Protein AF-A0A930DEY9-F1 (afdb_monomer_lite)

Foldseek 3Di:
DDDDDDPCVVLVPVVDPVVVVVVVVVVVVVCVVPVPDPVNVVVVVVVLQVQQDPPDLFDFDDDPQKTWGWHDHPVQPLTFIWIFGNVCSVVVRTPIDTPDRQVVVCVVVVHDGHDPDPPD

pLDDT: mean 92.27, std 8.07, range [54.53, 98.06]

Radius of gyration: 21.52 Å; chains: 1; bounding box: 42×35×67 Å

Sequence (120 aa):
MKSYPDSYLHFENLDSPETQNFAAEAHAETRARFLDNDKARALSDGILAQMQDTRQIPFCQEHRARMYHFHQDAEYPKGVYRVCTAATYRSGYPEWKLLFSVADFDELLGDDVYLGGVAH

InterPro domains:
  IPR004106 Peptidase S9, N-terminal domain superfamily [SSF50993] (4-101)

Organism: Neisseria sicca (NCBI:txid490)

Secondary structure (DSSP, 8-state):
-PPPP-TTGGGG-TTSHHHHHHHHHHHHHHHHHHTSSHHHHHHHHHHHHHHT-TTS----EEETTEEEEEE--SS-TT-EEEEEEHHHHHTT----EEEEESTHHHHHHTS----TT---

Structure (mmCIF, N/CA/C/O backbone):
data_AF-A0A930DEY9-F1
#
_entry.id   AF-A0A930DEY9-F1
#
loop_
_atom_site.group_PDB
_atom_site.id
_atom_site.type_symbol
_atom_site.label_atom_id
_atom_site.label_alt_id
_atom_site.label_comp_id
_atom_site.label_asym_id
_atom_site.label_entity_id
_atom_site.label_seq_id
_atom_site.pdbx_PDB_ins_code
_atom_site.Cartn_x
_atom_site.Cartn_y
_atom_site.Cartn_z
_atom_site.occupancy
_atom_site.B_iso_or_equiv
_atom_site.auth_seq_id
_atom_site.auth_comp_id
_atom_site.auth_asym_id
_atom_site.auth_atom_id
_atom_site.pdbx_PDB_model_num
ATOM 1 N N . MET A 1 1 ? 2.397 -1.733 45.404 1.00 56.06 1 MET A N 1
ATOM 2 C CA . MET A 1 1 ? 2.060 -1.058 44.133 1.00 56.06 1 MET A CA 1
ATOM 3 C C . MET A 1 1 ? 0.551 -0.846 44.136 1.00 56.06 1 MET A C 1
ATOM 5 O O . MET A 1 1 ? -0.155 -1.819 44.358 1.00 56.06 1 MET A O 1
ATOM 9 N N . LYS A 1 2 ? 0.050 0.396 44.061 1.00 66.56 2 LYS A N 1
ATOM 10 C CA . LYS A 1 2 ? -1.403 0.647 44.006 1.00 66.56 2 LYS A CA 1
ATOM 11 C C . LYS A 1 2 ? -1.893 0.260 42.610 1.00 66.56 2 LYS A C 1
ATOM 13 O O . LYS A 1 2 ? -1.386 0.812 41.641 1.00 66.56 2 LYS A O 1
ATOM 18 N N . SER A 1 3 ? -2.823 -0.686 42.532 1.00 76.31 3 SER A N 1
ATOM 19 C CA . SER A 1 3 ? -3.567 -0.984 41.307 1.00 76.31 3 SER A CA 1
ATOM 20 C C . SER A 1 3 ? -4.819 -0.110 41.288 1.00 76.31 3 SER A C 1
ATOM 22 O O . SER A 1 3 ? -5.513 -0.029 42.305 1.00 76.31 3 SER A O 1
ATOM 24 N N . TYR A 1 4 ? -5.068 0.579 40.178 1.00 84.06 4 TYR A N 1
ATOM 25 C CA . TYR A 1 4 ? -6.308 1.318 39.949 1.00 84.06 4 TYR A CA 1
ATOM 26 C C . TYR A 1 4 ? -7.239 0.447 39.100 1.00 84.06 4 TYR A C 1
ATOM 28 O O . TYR A 1 4 ? -6.748 -0.222 38.192 1.00 84.06 4 TYR A O 1
ATOM 36 N N . PRO A 1 5 ? -8.553 0.423 39.383 1.00 89.69 5 PRO A N 1
ATOM 37 C CA . PRO A 1 5 ? -9.488 -0.327 38.558 1.00 89.69 5 PRO A CA 1
ATOM 38 C C . PRO A 1 5 ? -9.559 0.296 37.160 1.00 89.69 5 PRO A C 1
ATOM 40 O O . PRO A 1 5 ? -9.835 1.489 37.030 1.00 89.69 5 PRO A O 1
ATOM 43 N N . ASP A 1 6 ? -9.325 -0.517 36.132 1.00 93.62 6 ASP A N 1
ATOM 44 C CA . ASP A 1 6 ? -9.523 -0.137 34.737 1.00 93.62 6 ASP A CA 1
ATOM 45 C C . ASP A 1 6 ? -10.914 -0.590 34.284 1.00 93.62 6 ASP A C 1
ATOM 47 O O . ASP A 1 6 ? -11.205 -1.783 34.195 1.00 93.62 6 ASP A O 1
ATOM 51 N N . SER A 1 7 ? -11.790 0.382 34.031 1.00 94.38 7 SER A N 1
ATOM 52 C CA . SER A 1 7 ? -13.161 0.112 33.584 1.00 94.38 7 SER A CA 1
ATOM 53 C C . SER A 1 7 ? -13.224 -0.387 32.138 1.00 94.38 7 SER A C 1
ATOM 55 O O . SER A 1 7 ? -14.254 -0.920 31.743 1.00 94.38 7 SER A O 1
ATOM 57 N N . TYR A 1 8 ? -12.142 -0.252 31.369 1.00 94.44 8 TYR A N 1
ATOM 58 C CA . TYR A 1 8 ? -12.067 -0.591 29.949 1.00 94.44 8 TYR A CA 1
ATOM 59 C C . TYR A 1 8 ? -11.251 -1.855 29.665 1.00 94.44 8 TYR A C 1
ATOM 61 O O . TYR A 1 8 ? -11.110 -2.231 28.507 1.00 94.44 8 TYR A O 1
ATOM 69 N N . LEU A 1 9 ? -10.782 -2.556 30.704 1.00 95.06 9 LEU A N 1
ATOM 70 C CA . LEU A 1 9 ? -9.967 -3.771 30.576 1.00 95.06 9 LEU A CA 1
ATOM 71 C C . LEU A 1 9 ? -10.613 -4.847 29.680 1.00 95.06 9 LEU A C 1
ATOM 73 O O . LEU A 1 9 ? -9.923 -5.607 29.009 1.00 95.06 9 LEU A O 1
ATOM 77 N N . HIS A 1 10 ? -11.947 -4.915 29.646 1.00 93.44 10 HIS A N 1
ATOM 78 C CA . HIS A 1 10 ? -12.690 -5.870 28.819 1.00 93.44 10 HIS A CA 1
ATOM 79 C C . HIS A 1 10 ? -12.469 -5.665 27.310 1.00 93.44 10 HIS A C 1
ATOM 81 O O . HIS A 1 10 ? -12.524 -6.641 26.562 1.00 93.44 10 HIS A O 1
ATOM 87 N N . PHE A 1 11 ? -12.130 -4.443 26.878 1.00 97.00 11 PHE A N 1
ATOM 88 C CA . PHE A 1 11 ? -11.815 -4.132 25.483 1.00 97.00 11 PHE A CA 1
ATOM 89 C C . PHE A 1 11 ? -10.445 -4.639 25.014 1.00 97.00 11 PHE A C 1
ATOM 91 O O . PHE A 1 11 ? -10.155 -4.594 23.821 1.00 97.00 11 PHE A O 1
ATOM 98 N N . GLU A 1 12 ? -9.598 -5.162 25.907 1.00 96.00 12 GLU A N 1
ATOM 99 C CA . GLU A 1 12 ? -8.338 -5.798 25.498 1.00 96.00 12 GLU A CA 1
ATOM 100 C C . GLU A 1 12 ? -8.565 -7.139 24.779 1.00 96.00 12 GLU A C 1
ATOM 102 O O . GLU A 1 12 ? -7.713 -7.586 24.009 1.00 96.00 12 GLU A O 1
ATOM 107 N N . ASN A 1 13 ? -9.720 -7.783 24.989 1.00 97.12 13 ASN A N 1
ATOM 108 C CA . ASN A 1 13 ? -10.083 -9.000 24.272 1.00 97.12 13 ASN A CA 1
ATOM 109 C C . ASN A 1 13 ? -10.719 -8.671 22.912 1.00 97.12 13 ASN A C 1
ATOM 111 O O . ASN A 1 13 ? -11.945 -8.601 22.784 1.00 97.12 13 ASN A O 1
ATOM 115 N N . LEU A 1 14 ? -9.876 -8.529 21.888 1.00 96.62 14 LEU A N 1
ATOM 116 C CA . LEU A 1 14 ? -10.280 -8.180 20.518 1.00 96.62 14 LEU A CA 1
ATOM 117 C C . LEU A 1 14 ? -11.197 -9.220 19.847 1.00 96.62 14 LEU A C 1
ATOM 119 O O . LEU A 1 14 ? -11.936 -8.883 18.921 1.00 96.62 14 LEU A O 1
ATOM 123 N N . ASP A 1 15 ? -11.193 -10.463 20.328 1.00 96.56 15 ASP A N 1
ATOM 124 C CA . ASP A 1 15 ? -12.047 -11.536 19.807 1.00 96.56 15 ASP A CA 1
ATOM 125 C C . ASP A 1 15 ? -13.449 -11.534 20.439 1.00 96.56 15 ASP A C 1
ATOM 127 O O . ASP A 1 15 ? -14.335 -12.280 20.019 1.00 96.56 15 ASP A O 1
ATOM 131 N N . SER A 1 16 ? -13.675 -10.716 21.474 1.00 97.81 16 SER A N 1
ATOM 132 C CA . SER A 1 16 ? -14.982 -10.645 22.125 1.00 97.81 16 SER A CA 1
ATOM 133 C C . SER A 1 16 ? -16.009 -9.903 21.253 1.00 97.81 16 SER A C 1
ATOM 135 O O . SER A 1 16 ? -15.710 -8.824 20.732 1.00 97.81 16 SER A O 1
ATOM 137 N N . PRO A 1 17 ? -17.257 -10.407 21.154 1.00 97.81 17 PRO A N 1
ATOM 138 C CA . PRO A 1 17 ? -18.320 -9.711 20.429 1.00 97.81 17 PRO A CA 1
ATOM 139 C C . PRO A 1 17 ? -18.582 -8.293 20.948 1.00 97.81 17 PRO A C 1
ATOM 141 O O . PRO A 1 17 ? -18.891 -7.402 20.169 1.00 97.81 17 PRO A O 1
ATOM 144 N N . GLU A 1 18 ? -18.436 -8.064 22.256 1.00 96.81 18 GLU A N 1
ATOM 145 C CA . GLU A 1 18 ? -18.588 -6.740 22.871 1.00 96.81 18 GLU A CA 1
ATOM 146 C C . GLU A 1 18 ? -17.565 -5.737 22.324 1.00 96.81 18 GLU A C 1
ATOM 148 O O . GLU A 1 18 ? -17.943 -4.654 21.876 1.00 96.81 18 GLU A O 1
ATOM 153 N N . THR A 1 19 ? -16.286 -6.120 22.284 1.00 98.06 19 THR A N 1
ATOM 154 C CA . THR A 1 19 ? -15.214 -5.264 21.758 1.00 98.06 19 THR A CA 1
ATOM 155 C C . THR A 1 19 ? -15.387 -4.992 20.270 1.00 98.06 19 THR A C 1
ATOM 157 O O . THR A 1 19 ? -15.257 -3.849 19.830 1.00 98.06 19 THR A O 1
ATOM 160 N N . GLN A 1 20 ? -15.734 -6.020 19.491 1.00 97.88 20 GLN A N 1
ATOM 161 C CA . GLN A 1 20 ? -15.961 -5.879 18.051 1.00 97.88 20 GLN A CA 1
ATOM 162 C C . GLN A 1 20 ? -17.159 -4.973 17.745 1.00 97.88 20 GLN A C 1
ATOM 164 O O . GLN A 1 20 ? -17.060 -4.106 16.877 1.00 97.88 20 GLN A O 1
ATOM 169 N N . ASN A 1 21 ? -18.262 -5.118 18.487 1.00 97.88 21 ASN A N 1
ATOM 170 C CA . ASN A 1 21 ? -19.445 -4.273 18.329 1.00 97.88 21 ASN A CA 1
ATOM 171 C C . ASN A 1 21 ? -19.145 -2.817 18.688 1.00 97.88 21 ASN A C 1
ATOM 173 O O . ASN A 1 21 ? -19.466 -1.923 17.908 1.00 97.88 21 ASN A O 1
ATOM 177 N N . PHE A 1 22 ? -18.470 -2.579 19.815 1.00 97.12 22 PHE A N 1
ATOM 178 C CA . PHE A 1 22 ? -18.063 -1.233 20.213 1.00 97.12 22 PHE A CA 1
ATOM 179 C C . PHE A 1 22 ? -17.192 -0.563 19.139 1.00 97.12 22 PHE A C 1
ATOM 181 O O . PHE A 1 22 ? -17.448 0.577 18.744 1.00 97.12 22 PHE A O 1
ATOM 188 N N . ALA A 1 23 ? -16.192 -1.280 18.613 1.00 97.38 23 ALA A N 1
ATOM 189 C CA . ALA A 1 23 ? -15.333 -0.772 17.547 1.00 97.38 23 ALA A CA 1
ATOM 190 C C . ALA A 1 23 ? -16.122 -0.472 16.260 1.00 97.38 23 ALA A C 1
ATOM 192 O O . ALA A 1 23 ? -15.908 0.571 15.636 1.00 97.38 23 ALA A O 1
ATOM 193 N N . ALA A 1 24 ? -17.052 -1.350 15.874 1.00 97.38 24 ALA A N 1
ATOM 194 C CA . ALA A 1 24 ? -17.889 -1.168 14.692 1.00 97.38 24 ALA A CA 1
ATOM 195 C C . ALA A 1 24 ? -18.825 0.047 14.819 1.00 97.38 24 ALA A C 1
ATOM 197 O O . ALA A 1 24 ? -18.931 0.837 13.878 1.00 97.38 24 ALA A O 1
ATOM 198 N N . GLU A 1 25 ? -19.461 0.234 15.979 1.00 98.06 25 GLU A N 1
ATOM 199 C CA . GLU A 1 25 ? -20.331 1.381 16.265 1.00 98.06 25 GLU A CA 1
ATOM 200 C C . GLU A 1 25 ? -19.550 2.700 16.233 1.00 98.06 25 GLU A C 1
ATOM 202 O O . GLU A 1 25 ? -19.925 3.628 15.510 1.00 98.06 25 GLU A O 1
ATOM 207 N N . ALA A 1 26 ? -18.412 2.766 16.931 1.00 97.12 26 ALA A N 1
ATOM 208 C CA . ALA A 1 26 ? -17.548 3.947 16.938 1.00 97.12 26 ALA A CA 1
ATOM 209 C C . ALA A 1 26 ? -16.996 4.273 15.536 1.00 97.12 26 ALA A C 1
ATOM 211 O O . ALA A 1 26 ? -16.898 5.443 15.140 1.00 97.12 26 ALA A O 1
ATOM 212 N N . HIS A 1 27 ? -16.659 3.244 14.751 1.00 96.62 27 HIS A N 1
ATOM 213 C CA . HIS A 1 27 ? -16.233 3.409 13.365 1.00 96.62 27 HIS A CA 1
ATOM 214 C C . HIS A 1 27 ? -17.364 3.972 12.494 1.00 96.62 27 HIS A C 1
ATOM 216 O O . HIS A 1 27 ? -17.139 4.916 11.732 1.00 96.62 27 HIS A O 1
ATOM 222 N N . ALA A 1 28 ? -18.585 3.447 12.628 1.00 97.38 28 ALA A N 1
ATOM 223 C CA . ALA A 1 28 ? -19.751 3.932 11.895 1.00 97.38 28 ALA A CA 1
ATOM 224 C C . ALA A 1 28 ? -20.073 5.398 12.229 1.00 97.38 28 ALA A C 1
ATOM 226 O O . ALA A 1 28 ? -20.273 6.198 11.311 1.00 97.38 28 ALA A O 1
ATOM 227 N N . GLU A 1 29 ? -20.041 5.776 13.511 1.00 97.94 29 GLU A N 1
ATOM 228 C CA . GLU A 1 29 ? -20.218 7.166 13.952 1.00 97.94 29 GLU A CA 1
ATOM 229 C C . GLU A 1 29 ? -19.168 8.090 13.317 1.00 97.94 29 GLU A C 1
ATOM 231 O O . GLU A 1 29 ? -19.497 9.125 12.730 1.00 97.94 29 GLU A O 1
ATOM 236 N N . THR A 1 30 ? -17.896 7.689 13.375 1.00 97.00 30 THR A N 1
ATOM 237 C CA . THR A 1 30 ? -16.783 8.455 12.802 1.00 97.00 30 THR A CA 1
ATOM 238 C C . THR A 1 30 ? -16.963 8.647 11.296 1.00 97.00 30 THR A C 1
ATOM 240 O O . THR A 1 30 ? -16.826 9.762 10.785 1.00 97.00 30 THR A O 1
ATOM 243 N N . ARG A 1 31 ? -17.320 7.582 10.569 1.00 95.25 31 ARG A N 1
ATOM 244 C CA . ARG A 1 31 ? -17.561 7.656 9.123 1.00 95.25 31 ARG A CA 1
ATOM 245 C C . ARG A 1 31 ? -18.706 8.602 8.786 1.00 95.25 31 ARG A C 1
ATOM 247 O O . ARG A 1 31 ? -18.528 9.456 7.920 1.00 95.25 31 ARG A O 1
ATOM 254 N N . ALA A 1 32 ? -19.836 8.490 9.480 1.00 95.88 32 ALA A N 1
ATOM 255 C CA . ALA A 1 32 ? -20.984 9.367 9.263 1.00 95.88 32 ALA A CA 1
ATOM 256 C C . ALA A 1 32 ? -20.623 10.840 9.513 1.00 95.88 32 ALA A C 1
ATOM 258 O O . ALA A 1 32 ? -20.996 11.721 8.744 1.00 95.88 32 ALA A O 1
ATOM 259 N N . ARG A 1 33 ? -19.835 11.114 10.558 1.00 96.06 33 ARG A N 1
ATOM 260 C CA . ARG A 1 33 ? -19.453 12.479 10.927 1.00 96.06 33 ARG A CA 1
ATOM 261 C C . ARG A 1 33 ? -18.456 13.124 9.965 1.00 96.06 33 ARG A C 1
ATOM 263 O O . ARG A 1 33 ? -18.530 14.333 9.748 1.00 96.06 33 ARG A O 1
ATOM 270 N N . PHE A 1 34 ? -17.500 12.358 9.440 1.00 95.25 34 PHE A N 1
ATOM 271 C CA . PHE A 1 34 ? -16.348 12.926 8.729 1.00 95.25 34 PHE A CA 1
ATOM 272 C C . PHE A 1 34 ? -16.278 12.587 7.243 1.00 95.25 34 PHE A C 1
ATOM 274 O O . PHE A 1 34 ? -15.710 13.373 6.484 1.00 95.25 34 PHE A O 1
ATOM 281 N N . LEU A 1 35 ? -16.832 11.453 6.814 1.00 93.88 35 LEU A N 1
ATOM 282 C CA . LEU A 1 35 ? -16.663 10.950 5.449 1.00 93.88 35 LEU A CA 1
ATOM 283 C C . LEU A 1 35 ? -17.916 11.092 4.583 1.00 93.88 35 LEU A C 1
ATOM 285 O O . LEU A 1 35 ? -17.789 11.122 3.361 1.00 93.88 35 LEU A O 1
ATOM 289 N N . ASP A 1 36 ? -19.103 11.234 5.177 1.00 91.88 36 ASP A N 1
ATOM 290 C CA . ASP A 1 36 ? -20.358 11.398 4.429 1.00 91.88 36 ASP A CA 1
ATOM 291 C C . ASP A 1 36 ? -20.578 12.851 3.968 1.00 91.88 36 ASP A C 1
ATOM 293 O O . ASP A 1 36 ? -21.515 13.543 4.359 1.00 91.88 36 ASP A O 1
ATOM 297 N N . ASN A 1 37 ? -19.629 13.375 3.191 1.00 95.06 37 ASN A N 1
ATOM 298 C CA . ASN A 1 37 ? -19.733 14.694 2.574 1.00 95.06 37 ASN A CA 1
ATOM 299 C C . ASN A 1 37 ? -18.889 14.796 1.297 1.00 95.06 37 ASN A C 1
ATOM 301 O O . ASN A 1 37 ? -17.896 14.091 1.110 1.00 95.06 37 ASN A O 1
ATOM 305 N N . ASP A 1 38 ? -19.257 15.737 0.428 1.00 96.75 38 ASP A N 1
ATOM 306 C CA . ASP A 1 38 ? -18.612 15.931 -0.877 1.00 96.75 38 ASP A CA 1
ATOM 307 C C . ASP A 1 38 ? -17.134 16.311 -0.780 1.00 96.75 38 ASP A C 1
ATOM 309 O O . ASP A 1 38 ? -16.347 15.921 -1.637 1.00 96.75 38 ASP A O 1
ATOM 313 N N . LYS A 1 39 ? -1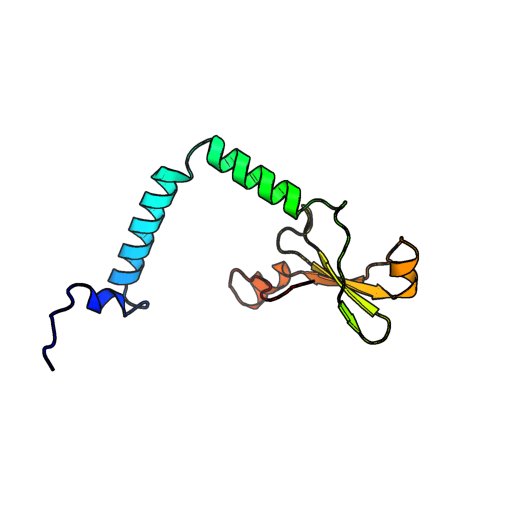6.730 17.043 0.266 1.00 96.12 39 LYS A N 1
ATOM 314 C CA . LYS A 1 39 ? -15.330 17.460 0.431 1.00 96.12 39 LYS A CA 1
ATOM 315 C C . LYS A 1 39 ? -14.430 16.271 0.748 1.00 96.12 39 LYS A C 1
ATOM 317 O O . LYS A 1 39 ? -13.345 16.173 0.185 1.00 96.12 39 LYS A O 1
ATOM 322 N N . ALA A 1 40 ? -14.882 15.376 1.624 1.00 95.50 40 ALA A N 1
ATOM 323 C CA . ALA A 1 40 ? -14.166 14.149 1.948 1.00 95.50 40 ALA A CA 1
ATOM 324 C C . ALA A 1 40 ? -14.042 13.237 0.719 1.00 95.50 40 ALA A C 1
ATOM 326 O O . ALA A 1 40 ? -12.949 12.749 0.440 1.00 95.50 40 ALA A O 1
ATOM 327 N N . ARG A 1 41 ? -15.125 13.084 -0.057 1.00 94.69 41 ARG A N 1
ATOM 328 C CA . ARG A 1 41 ? -15.106 12.326 -1.320 1.00 94.69 41 ARG A CA 1
ATOM 329 C C . ARG A 1 41 ? -14.128 12.918 -2.330 1.00 94.69 41 ARG A C 1
ATOM 331 O O . ARG A 1 41 ? -13.220 12.222 -2.762 1.00 94.69 41 ARG A O 1
ATOM 338 N N . ALA A 1 42 ? -14.226 14.217 -2.608 1.00 96.69 42 ALA A N 1
ATOM 339 C CA . ALA A 1 42 ? -13.329 14.891 -3.545 1.00 96.69 42 ALA A CA 1
ATOM 340 C C . ALA A 1 42 ? -11.848 14.790 -3.134 1.00 96.69 42 ALA A C 1
ATOM 342 O O . ALA A 1 42 ? -10.978 14.639 -3.989 1.00 96.69 42 ALA A O 1
ATOM 343 N N . LEU A 1 43 ? -11.553 14.852 -1.830 1.00 96.31 43 LEU A N 1
ATOM 344 C CA . LEU A 1 43 ? -10.197 14.656 -1.320 1.00 96.31 43 LEU A CA 1
ATOM 345 C C . LEU A 1 43 ? -9.713 13.217 -1.538 1.00 96.31 43 LEU A C 1
ATOM 347 O O . LEU A 1 43 ? -8.604 13.023 -2.030 1.00 96.31 43 LEU A O 1
ATOM 351 N N . SER A 1 44 ? -10.538 12.227 -1.191 1.00 94.12 44 SER A N 1
ATOM 352 C CA . SER A 1 44 ? -10.226 10.808 -1.390 1.00 94.12 44 SER A CA 1
ATOM 353 C C . SER A 1 44 ? -9.970 10.490 -2.864 1.00 94.12 44 SER A C 1
ATOM 355 O O . SER A 1 44 ? -8.950 9.891 -3.195 1.00 94.12 44 SER A O 1
ATOM 357 N N . ASP A 1 45 ? -10.852 10.949 -3.750 1.00 93.75 45 ASP A N 1
ATOM 358 C CA . ASP A 1 45 ? -10.743 10.738 -5.194 1.00 93.75 45 ASP A CA 1
ATOM 359 C C . ASP A 1 45 ? -9.501 11.429 -5.770 1.00 93.75 45 ASP A C 1
ATOM 361 O O . ASP A 1 45 ? -8.809 10.864 -6.614 1.00 93.75 45 ASP A O 1
ATOM 365 N N . GLY A 1 46 ? -9.167 12.629 -5.283 1.00 95.62 46 GLY A N 1
ATOM 366 C CA . GLY A 1 46 ? -7.953 13.342 -5.678 1.00 95.62 46 GLY A CA 1
ATOM 367 C C . GLY A 1 46 ? -6.670 12.617 -5.263 1.00 95.62 46 GLY A C 1
ATOM 368 O O . GLY A 1 46 ? -5.733 12.525 -6.056 1.00 95.62 46 GLY A O 1
ATOM 369 N N . ILE A 1 47 ? -6.629 12.071 -4.043 1.00 93.12 47 ILE A N 1
ATOM 370 C CA . ILE A 1 47 ? -5.500 11.259 -3.565 1.00 93.12 47 ILE A CA 1
ATOM 371 C C . ILE A 1 47 ? -5.373 9.992 -4.415 1.00 93.12 47 ILE A C 1
ATOM 373 O O . ILE A 1 47 ? -4.278 9.688 -4.887 1.00 93.12 47 ILE A O 1
ATOM 377 N N . LEU A 1 48 ? -6.485 9.291 -4.656 1.00 90.56 48 LEU A N 1
ATOM 378 C CA . LEU A 1 48 ? -6.500 8.070 -5.458 1.00 90.56 48 LEU A CA 1
ATOM 379 C C . LEU A 1 48 ? -6.025 8.332 -6.891 1.00 90.56 48 LEU A C 1
ATOM 381 O O . LEU A 1 48 ? -5.143 7.631 -7.380 1.00 90.56 48 LEU A O 1
ATOM 385 N N . ALA A 1 49 ? -6.548 9.378 -7.535 1.00 91.31 49 ALA A N 1
ATOM 386 C CA . ALA A 1 49 ? -6.151 9.770 -8.883 1.00 91.31 49 ALA A CA 1
ATOM 387 C C . ALA A 1 49 ? -4.656 10.098 -8.970 1.00 91.31 49 ALA A C 1
ATOM 389 O O . ALA A 1 49 ? -4.004 9.716 -9.939 1.00 91.31 49 ALA A O 1
ATOM 390 N N . GLN A 1 50 ? -4.099 10.763 -7.952 1.00 91.00 50 GLN A N 1
ATOM 391 C CA . GLN A 1 50 ? -2.665 11.012 -7.894 1.00 91.00 50 GLN A CA 1
ATOM 392 C C . GLN A 1 50 ? -1.890 9.702 -7.745 1.00 91.00 50 GLN A C 1
ATOM 394 O O . GLN A 1 50 ? -0.949 9.490 -8.500 1.00 91.00 50 GLN A O 1
ATOM 399 N N . MET A 1 51 ? -2.277 8.820 -6.815 1.00 86.38 51 MET A N 1
ATOM 400 C CA . MET A 1 51 ? -1.609 7.530 -6.584 1.00 86.38 51 MET A CA 1
ATOM 401 C C . MET A 1 51 ? -1.636 6.613 -7.813 1.00 86.38 51 MET A C 1
ATOM 403 O O . MET A 1 51 ? -0.689 5.863 -8.021 1.00 86.38 51 MET A O 1
ATOM 407 N N . GLN A 1 52 ? -2.684 6.704 -8.631 1.00 88.19 52 GLN A N 1
ATOM 408 C CA . GLN A 1 52 ? -2.879 5.917 -9.851 1.00 88.19 52 GLN A CA 1
ATOM 409 C C . GLN A 1 52 ? -2.343 6.597 -11.127 1.00 88.19 52 GLN A C 1
ATOM 411 O O . GLN A 1 52 ? -2.565 6.098 -12.232 1.00 88.19 52 GLN A O 1
AT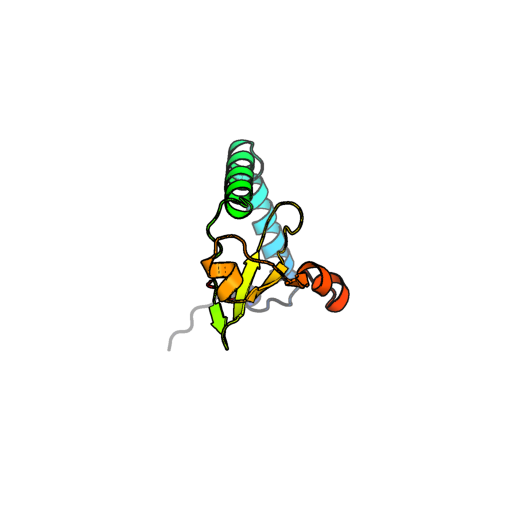OM 416 N N . ASP A 1 53 ? -1.661 7.741 -11.012 1.00 90.62 53 ASP A N 1
ATOM 417 C CA . ASP A 1 53 ? -1.141 8.477 -12.166 1.00 90.62 53 ASP A CA 1
ATOM 418 C C . ASP A 1 53 ? 0.029 7.734 -12.833 1.00 90.62 53 ASP A C 1
ATOM 420 O O . ASP A 1 53 ? 1.141 7.654 -12.308 1.00 90.62 53 ASP A O 1
ATOM 424 N N . THR A 1 54 ? -0.187 7.257 -14.058 1.00 87.75 54 THR A N 1
ATOM 425 C CA . THR A 1 54 ? 0.813 6.505 -14.829 1.00 87.75 54 THR A CA 1
ATOM 426 C C . THR A 1 54 ? 2.004 7.348 -15.297 1.00 87.75 54 THR A C 1
ATOM 428 O O . THR A 1 54 ? 2.940 6.806 -15.884 1.00 87.75 54 THR A O 1
ATOM 431 N N . ARG A 1 55 ? 1.983 8.671 -15.086 1.00 88.38 55 ARG A N 1
ATOM 432 C CA . ARG A 1 55 ? 3.111 9.576 -15.370 1.00 88.38 55 ARG A CA 1
ATOM 433 C C . ARG A 1 55 ? 4.143 9.608 -14.244 1.00 88.38 55 ARG A C 1
ATOM 435 O O . ARG A 1 55 ? 5.196 10.224 -14.419 1.00 88.38 55 ARG A O 1
ATOM 442 N N . GLN A 1 56 ? 3.854 8.996 -13.095 1.00 85.62 56 GLN A N 1
ATOM 443 C CA . GLN A 1 56 ? 4.824 8.8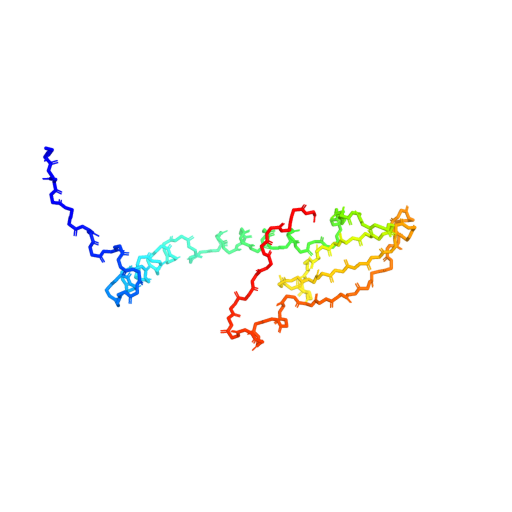81 -12.013 1.00 85.62 56 GLN A CA 1
ATOM 444 C C . GLN A 1 56 ? 6.070 8.110 -12.465 1.00 85.62 56 GLN A C 1
ATOM 446 O O . GLN A 1 56 ? 5.994 7.162 -13.249 1.00 85.62 56 GLN A O 1
ATOM 451 N N . ILE A 1 57 ? 7.235 8.531 -11.965 1.00 85.25 57 ILE A N 1
ATOM 452 C CA . ILE A 1 57 ? 8.500 7.861 -12.265 1.00 85.25 57 ILE A CA 1
ATOM 453 C C . ILE A 1 57 ? 8.515 6.528 -11.508 1.00 85.25 57 ILE A C 1
ATOM 455 O O . ILE A 1 57 ? 8.425 6.549 -10.281 1.00 85.25 57 ILE A O 1
ATOM 459 N N . PRO A 1 58 ? 8.665 5.386 -12.201 1.00 87.69 58 PRO A N 1
ATOM 460 C CA . PRO A 1 58 ? 8.638 4.085 -11.556 1.00 87.69 58 PRO A CA 1
ATOM 461 C C . PRO A 1 58 ? 9.927 3.846 -10.775 1.00 87.69 58 PRO A C 1
ATOM 463 O O . PRO A 1 58 ? 10.930 3.427 -11.349 1.00 87.69 58 PRO A O 1
ATOM 466 N N . PHE A 1 59 ? 9.934 4.111 -9.474 1.00 87.44 59 PHE A N 1
ATOM 467 C CA . PHE A 1 59 ? 11.132 3.941 -8.664 1.00 87.44 59 PHE A CA 1
ATOM 468 C C . PHE A 1 59 ? 11.330 2.454 -8.334 1.00 87.44 59 PHE A C 1
ATOM 470 O O . PHE A 1 59 ? 10.464 1.769 -7.811 1.00 87.44 59 PHE A O 1
ATOM 477 N N . CYS A 1 60 ? 12.461 1.903 -8.768 1.00 90.44 60 CYS A N 1
ATOM 478 C CA . CYS A 1 60 ? 12.654 0.457 -8.829 1.00 90.44 60 CYS A CA 1
ATOM 479 C C . CYS A 1 60 ? 13.703 -0.032 -7.838 1.00 90.44 60 CYS A C 1
ATOM 481 O O . CYS A 1 60 ? 14.712 0.636 -7.613 1.00 90.44 60 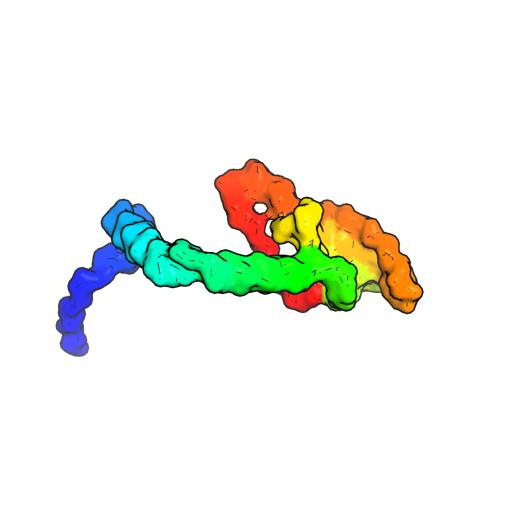CYS A O 1
ATOM 483 N N . GLN A 1 61 ? 13.547 -1.272 -7.379 1.00 91.56 61 GLN A N 1
ATOM 484 C CA . GLN A 1 61 ? 14.650 -2.024 -6.781 1.00 91.56 61 GLN A CA 1
ATOM 485 C C . GLN A 1 61 ? 15.425 -2.771 -7.866 1.00 91.56 61 GLN A C 1
ATOM 487 O O . GLN A 1 61 ? 14.843 -3.498 -8.677 1.00 91.56 61 GLN A O 1
ATOM 492 N N . GLU A 1 62 ? 16.748 -2.612 -7.876 1.00 93.50 62 GLU A N 1
ATOM 493 C CA . GLU A 1 62 ? 17.622 -3.359 -8.777 1.00 93.50 62 GLU A CA 1
ATOM 494 C C . GLU A 1 62 ? 18.099 -4.659 -8.119 1.00 93.50 62 GLU A C 1
ATOM 496 O O . GLU A 1 62 ? 18.692 -4.658 -7.042 1.00 93.50 62 GLU A O 1
ATOM 501 N N . HIS A 1 63 ? 17.913 -5.785 -8.806 1.00 94.00 63 HIS A N 1
ATOM 502 C CA . HIS A 1 63 ? 18.515 -7.057 -8.422 1.00 94.00 63 HIS A CA 1
ATOM 503 C C . HIS A 1 63 ? 18.973 -7.831 -9.660 1.00 94.00 63 HIS A C 1
ATOM 505 O O . HIS A 1 63 ? 18.171 -8.172 -10.530 1.00 94.00 63 HIS A O 1
ATOM 511 N N . ARG A 1 64 ? 20.278 -8.136 -9.737 1.00 93.62 64 ARG A N 1
ATOM 512 C CA . ARG A 1 64 ? 20.908 -8.883 -10.848 1.00 93.62 64 ARG A CA 1
ATOM 513 C C . ARG A 1 64 ? 20.527 -8.332 -12.236 1.00 93.62 64 ARG A C 1
ATOM 515 O O . ARG A 1 64 ? 20.069 -9.081 -13.097 1.00 93.62 64 ARG A O 1
ATOM 522 N N . ALA A 1 65 ? 20.714 -7.024 -12.439 1.00 93.69 65 ALA A N 1
ATOM 523 C CA . ALA A 1 65 ? 20.404 -6.300 -13.680 1.00 93.69 65 ALA A CA 1
ATOM 524 C C . ALA A 1 65 ? 18.921 -6.337 -14.113 1.00 93.69 65 ALA A C 1
ATOM 526 O O . ALA A 1 65 ? 18.595 -6.128 -15.288 1.00 93.69 65 ALA A O 1
ATOM 527 N N . ARG A 1 66 ? 18.010 -6.580 -13.167 1.00 96.44 66 ARG A N 1
ATOM 528 C CA . ARG A 1 66 ? 16.562 -6.447 -13.345 1.00 96.44 66 ARG A CA 1
ATOM 529 C C . ARG A 1 66 ? 16.016 -5.382 -12.412 1.00 96.44 66 ARG A C 1
ATOM 531 O O . ARG A 1 66 ? 16.478 -5.274 -11.280 1.00 96.44 66 ARG A O 1
ATOM 538 N N . MET A 1 67 ? 15.027 -4.649 -12.902 1.00 96.25 67 MET A N 1
ATOM 539 C CA . MET A 1 67 ? 14.346 -3.583 -12.176 1.00 96.25 67 MET A CA 1
ATOM 540 C C . MET A 1 67 ? 12.965 -4.085 -11.783 1.00 96.25 67 MET A C 1
ATOM 542 O O . MET A 1 67 ? 12.182 -4.456 -12.660 1.00 96.25 67 MET A O 1
ATOM 546 N N . TYR A 1 68 ? 12.694 -4.126 -10.485 1.00 94.81 68 TYR A N 1
ATOM 547 C CA . TYR A 1 68 ? 11.417 -4.536 -9.917 1.00 94.81 68 TYR A CA 1
ATOM 548 C C . TYR A 1 68 ? 10.648 -3.311 -9.454 1.00 94.81 68 TYR A C 1
ATOM 550 O O . TYR A 1 68 ? 11.237 -2.395 -8.881 1.00 94.81 68 TYR A O 1
ATOM 558 N N . HIS A 1 69 ? 9.353 -3.305 -9.738 1.00 94.19 69 HIS A N 1
ATOM 559 C CA . HIS A 1 69 ? 8.486 -2.170 -9.489 1.00 94.19 69 HIS A CA 1
ATOM 560 C C . HIS A 1 69 ? 7.093 -2.648 -9.112 1.00 94.19 69 HIS A C 1
ATOM 562 O O . HIS A 1 69 ? 6.543 -3.544 -9.762 1.00 94.19 69 HIS A O 1
ATOM 568 N N . PHE A 1 70 ? 6.503 -2.000 -8.120 1.00 93.38 70 PHE A N 1
ATOM 569 C CA . PHE A 1 70 ? 5.090 -2.135 -7.822 1.00 93.38 70 PHE A CA 1
ATOM 570 C C . PHE A 1 70 ? 4.314 -1.003 -8.474 1.00 93.38 70 PHE A C 1
ATOM 572 O O . PHE A 1 70 ? 4.646 0.164 -8.325 1.00 93.38 70 PHE A O 1
ATOM 579 N N . HIS A 1 71 ? 3.307 -1.358 -9.258 1.00 92.88 71 HIS A N 1
ATOM 580 C CA . HIS A 1 71 ? 2.554 -0.412 -10.068 1.00 92.88 71 HIS A CA 1
ATOM 581 C C . HIS A 1 71 ? 1.087 -0.447 -9.682 1.00 92.88 71 HIS A C 1
ATOM 583 O O . HIS A 1 71 ? 0.505 -1.528 -9.656 1.00 92.88 71 HIS A O 1
ATOM 589 N N . GLN A 1 72 ? 0.505 0.724 -9.444 1.00 91.94 72 GLN A N 1
ATOM 590 C CA . GLN A 1 72 ? -0.929 0.905 -9.253 1.00 91.94 72 GLN A CA 1
ATOM 591 C C . GLN A 1 72 ? -1.450 1.913 -10.270 1.00 91.94 72 GLN A C 1
ATOM 593 O O . GLN A 1 72 ? -0.855 2.967 -10.481 1.00 91.94 72 GLN A O 1
ATOM 598 N N . ASP A 1 73 ? -2.573 1.579 -10.887 1.00 93.50 73 ASP A N 1
ATOM 599 C CA . ASP A 1 73 ? -3.346 2.475 -11.739 1.00 93.50 73 ASP A CA 1
ATOM 600 C C . ASP A 1 73 ? -4.834 2.099 -11.655 1.00 93.50 73 ASP A C 1
ATOM 602 O O . ASP A 1 73 ? -5.245 1.333 -10.778 1.00 93.50 73 ASP A O 1
ATOM 606 N N . ALA A 1 74 ? -5.655 2.664 -12.538 1.00 92.00 74 ALA A N 1
ATOM 607 C CA . ALA A 1 74 ? -7.082 2.369 -12.586 1.00 92.00 74 ALA A CA 1
ATOM 608 C C . ALA A 1 74 ? -7.402 0.923 -13.025 1.00 92.00 74 ALA A C 1
ATOM 610 O O . ALA A 1 74 ? -8.447 0.403 -12.642 1.00 92.00 74 ALA A O 1
ATOM 611 N N . GLU A 1 75 ? -6.535 0.276 -13.813 1.00 93.94 75 GLU A N 1
ATOM 612 C CA . GLU A 1 75 ? -6.691 -1.127 -14.230 1.00 93.94 75 GLU A CA 1
ATOM 613 C C . GLU A 1 75 ? -6.256 -2.081 -13.106 1.00 93.94 75 GLU A C 1
ATOM 615 O O . GLU A 1 75 ? -6.904 -3.097 -12.861 1.00 93.94 75 GLU A O 1
ATOM 620 N N . TYR A 1 76 ? -5.206 -1.709 -12.368 1.00 93.44 76 TYR A N 1
ATOM 621 C CA . TYR A 1 76 ? -4.643 -2.455 -11.247 1.00 93.44 76 TYR A CA 1
ATOM 622 C C . TYR A 1 76 ? -4.758 -1.661 -9.934 1.00 93.44 76 TYR A C 1
ATOM 624 O O . TYR A 1 76 ? -3.741 -1.219 -9.388 1.00 93.44 76 TYR A O 1
ATOM 632 N N . PRO A 1 77 ? -5.969 -1.500 -9.364 1.00 90.69 77 PRO A N 1
ATOM 633 C CA . PRO A 1 77 ? -6.179 -0.677 -8.171 1.00 90.69 77 PRO A CA 1
ATOM 634 C C . PRO A 1 77 ? -5.482 -1.240 -6.924 1.00 90.69 77 PRO A C 1
ATOM 636 O O . PRO A 1 77 ? -4.919 -0.478 -6.141 1.00 90.69 77 PRO A O 1
ATOM 639 N N . LYS A 1 78 ? -5.433 -2.571 -6.767 1.00 91.31 78 LYS A N 1
ATOM 640 C CA . LYS A 1 78 ? -4.644 -3.247 -5.712 1.00 91.31 78 LYS A CA 1
ATOM 641 C C . LYS A 1 78 ? -3.159 -3.386 -6.066 1.00 91.31 78 LYS A C 1
ATOM 643 O O . LYS A 1 78 ? -2.342 -3.726 -5.215 1.00 91.31 78 LYS A O 1
ATOM 648 N N . GLY A 1 79 ? -2.821 -3.079 -7.313 1.00 92.81 79 GLY A N 1
ATOM 649 C CA . GLY A 1 79 ? -1.477 -3.072 -7.856 1.00 92.81 79 GLY A CA 1
ATOM 650 C C . GLY A 1 79 ? -0.979 -4.409 -8.383 1.00 92.81 79 GLY A C 1
ATOM 651 O O . GLY A 1 79 ? -1.508 -5.484 -8.095 1.00 92.81 79 GLY A O 1
ATOM 652 N N . VAL A 1 80 ? 0.082 -4.312 -9.175 1.00 94.62 80 VAL A N 1
ATOM 653 C CA . VAL A 1 80 ? 0.811 -5.434 -9.764 1.00 94.62 80 VAL A CA 1
ATOM 654 C C . VAL A 1 80 ? 2.288 -5.311 -9.461 1.00 94.62 80 VAL A C 1
ATOM 656 O O . VAL A 1 80 ? 2.865 -4.220 -9.488 1.00 94.62 80 VAL A O 1
ATOM 659 N N . TYR A 1 81 ? 2.929 -6.452 -9.242 1.00 95.19 81 TYR A N 1
ATOM 660 C CA . TYR A 1 81 ? 4.378 -6.514 -9.198 1.00 95.19 81 TYR A CA 1
ATOM 661 C C . TYR A 1 81 ? 4.911 -6.860 -10.582 1.00 95.19 81 TYR A C 1
ATOM 663 O O . TYR A 1 81 ? 4.512 -7.855 -11.194 1.00 95.19 81 TYR A O 1
ATOM 671 N N . ARG A 1 82 ? 5.808 -6.021 -11.099 1.00 95.75 82 ARG A N 1
ATOM 672 C CA . ARG A 1 82 ? 6.332 -6.128 -12.461 1.00 95.75 82 ARG A CA 1
ATOM 673 C C . ARG A 1 82 ? 7.847 -6.005 -12.493 1.00 95.75 82 ARG A C 1
ATOM 675 O O . ARG A 1 82 ? 8.468 -5.440 -11.596 1.00 95.75 82 ARG A O 1
ATOM 682 N N . VAL A 1 83 ? 8.449 -6.551 -13.545 1.00 97.31 83 VAL A N 1
ATOM 683 C CA . VAL A 1 83 ? 9.901 -6.559 -13.737 1.00 97.31 83 VAL A CA 1
ATOM 684 C C . VAL A 1 83 ? 10.272 -6.194 -15.168 1.00 97.31 83 VAL A C 1
ATOM 686 O O . VAL A 1 83 ? 9.588 -6.596 -16.105 1.00 97.31 83 VAL A O 1
ATOM 689 N N . CYS A 1 84 ? 11.372 -5.474 -15.353 1.00 97.25 84 CYS A N 1
ATOM 690 C CA . CYS A 1 84 ? 12.008 -5.299 -16.659 1.00 97.25 84 CYS A CA 1
ATOM 691 C C . CYS A 1 84 ? 13.536 -5.420 -16.544 1.00 97.25 84 CYS A C 1
ATOM 693 O O . CYS A 1 84 ? 14.087 -5.617 -15.455 1.00 97.25 84 CYS A O 1
ATOM 695 N N . THR A 1 85 ? 14.247 -5.344 -17.669 1.00 97.44 85 THR A N 1
ATOM 696 C CA . THR A 1 85 ? 15.716 -5.313 -17.642 1.00 97.44 85 THR A CA 1
ATOM 697 C C . THR A 1 85 ? 16.218 -3.917 -17.287 1.00 97.44 85 THR A C 1
ATOM 699 O O . THR A 1 85 ? 15.597 -2.907 -17.623 1.00 97.44 85 THR A O 1
ATOM 702 N N . ALA A 1 86 ? 17.397 -3.832 -16.675 1.00 95.44 86 ALA A N 1
ATOM 703 C CA . ALA A 1 86 ? 18.028 -2.543 -16.410 1.00 95.44 86 ALA A CA 1
ATOM 704 C C . ALA A 1 86 ? 18.347 -1.761 -17.705 1.00 95.44 86 ALA A C 1
ATOM 706 O O . ALA A 1 86 ? 18.377 -0.532 -17.695 1.00 95.44 86 ALA A O 1
ATOM 707 N N . ALA A 1 87 ? 18.552 -2.457 -18.832 1.00 95.81 87 ALA A N 1
ATOM 708 C CA . ALA A 1 87 ? 18.766 -1.837 -20.139 1.00 95.81 87 ALA A CA 1
ATOM 709 C C . ALA A 1 87 ? 17.505 -1.123 -20.652 1.00 95.81 87 ALA A C 1
ATOM 711 O O . ALA A 1 87 ? 17.563 0.068 -20.956 1.00 95.81 87 ALA A O 1
ATOM 712 N N . THR A 1 88 ? 16.363 -1.817 -20.681 1.00 96.19 88 THR A N 1
ATOM 713 C CA . THR A 1 88 ? 15.080 -1.241 -21.121 1.00 96.19 88 THR A CA 1
ATOM 714 C C . THR A 1 88 ? 14.634 -0.115 -20.194 1.00 96.19 88 THR A C 1
ATOM 716 O O . THR A 1 88 ? 14.219 0.938 -20.666 1.00 96.19 88 THR A O 1
ATOM 719 N N . TYR A 1 89 ? 14.821 -0.272 -18.881 1.00 94.38 89 TYR A N 1
ATOM 720 C CA . TYR A 1 89 ? 14.520 0.780 -17.911 1.00 94.38 89 TYR A CA 1
ATOM 721 C C . TYR A 1 89 ? 15.315 2.068 -18.174 1.00 94.38 89 TYR A C 1
ATOM 723 O O . TYR A 1 89 ? 14.737 3.144 -18.296 1.00 94.38 89 TYR A O 1
ATOM 731 N N . ARG A 1 90 ? 16.642 1.963 -18.349 1.00 93.19 90 ARG A N 1
ATOM 732 C CA . ARG A 1 90 ? 17.509 3.123 -18.630 1.00 93.19 90 ARG A CA 1
ATOM 733 C C . ARG A 1 90 ? 17.257 3.772 -19.990 1.00 93.19 90 ARG A C 1
ATOM 735 O O . ARG A 1 90 ? 17.619 4.929 -20.170 1.00 93.19 90 ARG A O 1
ATOM 742 N N . SER A 1 91 ? 16.651 3.052 -20.932 1.00 94.50 91 SER A N 1
ATOM 743 C CA . SER A 1 91 ? 16.261 3.614 -22.229 1.00 94.50 91 SER A CA 1
ATOM 744 C C . SER A 1 91 ? 15.060 4.568 -22.145 1.00 94.50 91 SER A C 1
ATOM 746 O O . SER A 1 91 ? 14.788 5.279 -23.107 1.00 94.50 91 SER A O 1
ATOM 748 N N . GLY A 1 92 ? 14.332 4.573 -21.020 1.00 92.12 92 GLY A N 1
ATOM 749 C CA . GLY A 1 92 ? 13.065 5.293 -20.857 1.00 92.12 92 GLY A CA 1
ATOM 750 C C . GLY A 1 92 ? 11.837 4.520 -21.352 1.00 92.12 92 GLY A C 1
ATOM 751 O O . GLY A 1 92 ? 10.716 4.931 -21.070 1.00 92.12 92 GLY A O 1
ATOM 752 N N . TYR A 1 93 ? 12.035 3.379 -22.020 1.00 92.25 93 TYR A N 1
ATOM 753 C CA . TYR A 1 93 ? 10.976 2.495 -22.513 1.00 92.25 93 TYR A CA 1
ATOM 754 C C . TYR A 1 93 ? 11.079 1.117 -21.838 1.00 92.25 93 TYR A C 1
ATOM 756 O O . TYR A 1 93 ? 11.585 0.160 -22.431 1.00 92.25 93 TYR A O 1
ATOM 764 N N . PRO A 1 94 ? 10.675 0.995 -20.561 1.00 94.75 94 PRO A N 1
ATOM 765 C CA . PRO A 1 94 ? 10.728 -0.273 -19.850 1.00 94.75 94 PRO A CA 1
ATOM 766 C C . PRO A 1 94 ? 9.750 -1.294 -20.447 1.00 94.75 94 PRO A C 1
ATOM 768 O O . PRO A 1 94 ? 8.542 -1.074 -20.494 1.00 94.75 94 PRO A O 1
ATOM 771 N N . GLU A 1 95 ? 10.269 -2.455 -20.837 1.00 96.25 95 GLU A N 1
ATOM 772 C CA . GLU A 1 95 ? 9.464 -3.604 -21.255 1.00 96.25 95 GLU A CA 1
ATOM 773 C C . GLU A 1 95 ? 9.039 -4.399 -20.018 1.00 96.25 95 GLU A C 1
ATOM 775 O O . GLU A 1 95 ? 9.741 -5.299 -19.545 1.00 96.25 95 GLU A O 1
ATOM 780 N N . TRP A 1 96 ? 7.915 -4.000 -19.430 1.00 96.75 96 TRP A N 1
ATOM 781 C CA . TRP A 1 96 ? 7.412 -4.610 -18.207 1.00 96.75 96 TRP A CA 1
ATOM 782 C C . TRP A 1 96 ? 6.829 -6.002 -18.448 1.00 96.75 96 TRP A C 1
ATOM 784 O O . TRP A 1 96 ? 5.943 -6.197 -19.274 1.00 96.75 96 TRP A O 1
ATOM 794 N N . LYS A 1 97 ? 7.266 -6.959 -17.633 1.00 97.69 97 LYS A N 1
ATOM 795 C CA . LYS A 1 97 ? 6.630 -8.260 -17.454 1.00 97.69 97 LYS A CA 1
ATOM 796 C C . LYS A 1 97 ? 5.925 -8.290 -16.102 1.00 97.69 97 LYS A C 1
ATOM 798 O O . LYS A 1 97 ? 6.582 -8.121 -15.073 1.00 97.69 97 LYS A O 1
ATOM 803 N N . LEU A 1 98 ? 4.619 -8.547 -16.101 1.00 97.25 98 LEU A N 1
ATOM 804 C CA . LEU A 1 98 ? 3.860 -8.780 -14.871 1.00 97.25 98 LEU A CA 1
ATOM 805 C C . LEU A 1 98 ? 4.285 -10.110 -14.232 1.00 97.25 98 LEU A C 1
ATOM 807 O O . LEU A 1 98 ? 4.469 -11.113 -14.927 1.00 97.25 98 LEU A O 1
ATOM 811 N N . LEU A 1 99 ? 4.483 -10.098 -12.915 1.00 96.06 99 LEU A N 1
ATOM 812 C CA . LEU A 1 99 ? 4.788 -11.285 -12.116 1.00 96.06 99 LEU A CA 1
ATOM 813 C C . LEU A 1 99 ? 3.540 -11.796 -11.403 1.00 96.06 99 LEU A C 1
ATOM 815 O O . LEU A 1 99 ? 3.277 -12.993 -11.456 1.00 96.06 99 LEU A O 1
ATOM 819 N N . PHE A 1 100 ? 2.794 -10.895 -10.762 1.00 95.50 100 PHE A N 1
ATOM 820 C CA . PHE A 1 100 ? 1.513 -11.192 -10.126 1.00 95.50 100 PHE A CA 1
ATOM 821 C C . PHE A 1 100 ? 0.680 -9.919 -9.942 1.00 95.50 100 PHE A C 1
ATOM 823 O O . PHE A 1 100 ? 1.236 -8.817 -9.836 1.00 95.50 100 PHE A O 1
ATOM 830 N N . SER A 1 101 ? -0.640 -10.091 -9.868 1.00 96.00 101 SER A N 1
ATOM 831 C CA . SER A 1 101 ? -1.574 -9.089 -9.356 1.00 96.00 101 SER A CA 1
ATOM 832 C C . SER A 1 101 ? -1.811 -9.326 -7.871 1.00 96.00 101 SER A C 1
ATOM 834 O O . SER A 1 101 ? -1.913 -10.468 -7.431 1.00 96.00 101 SER A O 1
ATOM 836 N N . VAL A 1 102 ? -1.893 -8.254 -7.081 1.00 95.38 102 VAL A N 1
ATOM 837 C CA . VAL A 1 102 ? -2.248 -8.373 -5.658 1.00 95.38 102 VAL A CA 1
ATOM 838 C C . VAL A 1 102 ? -3.689 -8.865 -5.505 1.00 95.38 102 VAL A C 1
ATOM 840 O O . VAL A 1 102 ? -3.969 -9.633 -4.594 1.00 95.38 102 VAL A O 1
ATOM 843 N N . ALA A 1 103 ? -4.579 -8.496 -6.431 1.00 95.69 103 ALA A N 1
ATOM 844 C CA . ALA A 1 103 ? -5.979 -8.918 -6.400 1.00 95.69 103 ALA A CA 1
ATOM 845 C C . ALA A 1 103 ? -6.158 -10.441 -6.539 1.00 95.69 103 ALA A C 1
ATOM 847 O O . ALA A 1 103 ? -7.116 -10.989 -6.006 1.00 95.69 103 ALA A O 1
ATOM 848 N N . ASP A 1 104 ? -5.219 -11.140 -7.189 1.00 95.75 104 ASP A N 1
ATOM 849 C CA . ASP A 1 104 ? -5.281 -12.603 -7.339 1.00 95.75 104 ASP A CA 1
ATOM 850 C C . ASP A 1 104 ? -5.176 -13.325 -5.980 1.00 95.75 104 ASP A C 1
ATOM 852 O O . ASP A 1 104 ? -5.587 -14.478 -5.845 1.00 95.75 104 ASP A O 1
ATOM 856 N N . PHE A 1 105 ? -4.620 -12.661 -4.957 1.00 95.88 105 PHE A N 1
ATOM 857 C CA . PHE A 1 105 ? -4.458 -13.241 -3.625 1.00 95.88 105 PHE A CA 1
ATOM 858 C C . PHE A 1 105 ? -5.728 -13.183 -2.776 1.00 95.88 105 PHE A C 1
ATOM 860 O O . PHE A 1 105 ? -5.817 -13.954 -1.821 1.00 95.88 105 PHE A O 1
ATOM 867 N N . ASP A 1 106 ? -6.703 -12.340 -3.123 1.00 95.69 106 ASP A N 1
ATOM 868 C CA . ASP A 1 106 ? -7.932 -12.208 -2.335 1.00 95.69 106 ASP A CA 1
ATOM 869 C C . ASP A 1 106 ? -8.727 -13.512 -2.333 1.00 95.69 106 ASP A C 1
ATOM 871 O O . ASP A 1 106 ? -9.104 -14.030 -1.284 1.00 95.69 106 ASP A O 1
ATOM 875 N N . GLU A 1 107 ? -8.921 -14.096 -3.517 1.00 92.56 107 GLU A N 1
ATOM 876 C CA . GLU A 1 107 ? -9.601 -15.384 -3.666 1.00 92.56 107 GLU A CA 1
ATOM 877 C C . GLU A 1 107 ? -8.770 -16.531 -3.074 1.00 92.56 107 GLU A C 1
ATOM 879 O O . GLU A 1 107 ? -9.314 -17.436 -2.443 1.00 92.56 107 GLU A O 1
ATOM 884 N N . LEU A 1 108 ? -7.443 -16.484 -3.239 1.00 95.31 108 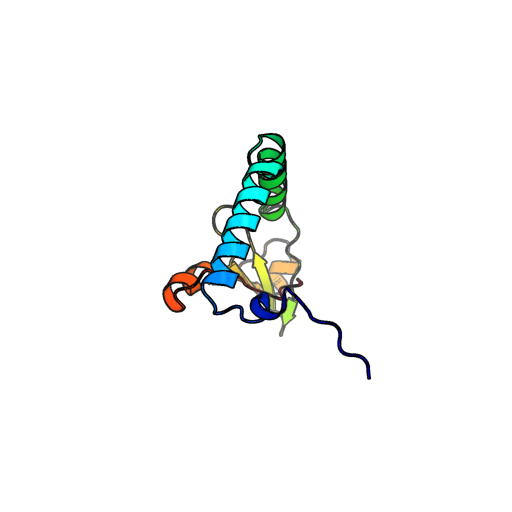LEU A N 1
ATOM 885 C CA . LEU A 1 108 ? -6.547 -17.539 -2.769 1.00 95.31 108 LEU A CA 1
ATOM 886 C C . LEU A 1 108 ? -6.495 -17.635 -1.238 1.00 95.31 108 LEU A C 1
ATOM 888 O O . LEU A 1 108 ? -6.380 -18.737 -0.698 1.00 95.31 108 LEU A O 1
ATOM 892 N N . LEU A 1 109 ? -6.528 -16.491 -0.552 1.00 95.50 109 LEU A N 1
ATOM 893 C CA . LEU A 1 109 ? -6.411 -16.407 0.905 1.00 95.50 109 LEU A CA 1
ATOM 894 C C . LEU A 1 109 ? -7.760 -16.208 1.604 1.00 95.50 109 LEU A C 1
ATOM 896 O O . LEU A 1 109 ? -7.844 -16.424 2.811 1.00 95.50 109 LEU A O 1
ATOM 900 N N . GLY A 1 110 ? -8.810 -15.859 0.857 1.00 94.31 110 GLY A N 1
ATOM 901 C CA . GLY A 1 110 ? -10.135 -15.580 1.402 1.00 94.31 110 GLY A CA 1
ATOM 902 C C . GLY A 1 110 ? -10.176 -14.306 2.245 1.00 94.31 110 GLY A C 1
ATOM 903 O O . GLY A 1 110 ? -10.925 -14.262 3.219 1.00 94.31 110 GLY A O 1
ATOM 904 N N . ASP A 1 111 ? -9.361 -13.305 1.905 1.00 94.94 111 ASP A N 1
ATOM 905 C CA . ASP A 1 111 ? -9.205 -12.062 2.670 1.00 94.94 111 ASP A CA 1
ATOM 906 C C . ASP A 1 111 ? -8.932 -10.861 1.745 1.00 94.94 111 ASP A C 1
ATOM 908 O O . ASP A 1 111 ? -8.616 -11.038 0.572 1.00 94.94 111 ASP A O 1
ATOM 912 N N . ASP A 1 112 ? -9.045 -9.636 2.257 1.00 92.81 112 ASP A N 1
ATOM 913 C CA . ASP A 1 112 ? -8.700 -8.413 1.525 1.00 92.81 112 ASP A CA 1
ATOM 914 C C . ASP A 1 112 ? -7.190 -8.135 1.627 1.00 92.81 112 ASP A C 1
ATOM 916 O O . ASP A 1 112 ? -6.694 -7.516 2.572 1.00 92.81 112 ASP A O 1
ATOM 920 N N . VAL A 1 113 ? -6.428 -8.639 0.652 1.00 93.44 113 VAL A N 1
ATOM 921 C CA . VAL A 1 113 ? -4.961 -8.673 0.708 1.00 93.44 113 VAL A CA 1
ATOM 922 C C . VAL A 1 113 ? -4.347 -7.371 0.207 1.00 93.44 113 VAL A C 1
ATOM 924 O O . VAL A 1 113 ? -4.632 -6.915 -0.898 1.00 93.44 113 VAL A O 1
ATOM 927 N N . TYR A 1 114 ? -3.405 -6.814 0.968 1.00 90.75 114 TYR A N 1
ATOM 928 C CA . TYR A 1 114 ? -2.604 -5.662 0.551 1.00 90.75 114 TYR A CA 1
ATOM 929 C C . TYR A 1 114 ? -1.113 -5.972 0.634 1.00 90.75 114 TYR A C 1
ATOM 931 O O . TYR A 1 114 ? -0.643 -6.640 1.558 1.00 90.75 114 TYR A O 1
ATOM 939 N N . LEU A 1 115 ? -0.342 -5.452 -0.322 1.00 86.19 115 LEU A N 1
ATOM 940 C CA . LEU A 1 115 ? 1.104 -5.642 -0.348 1.0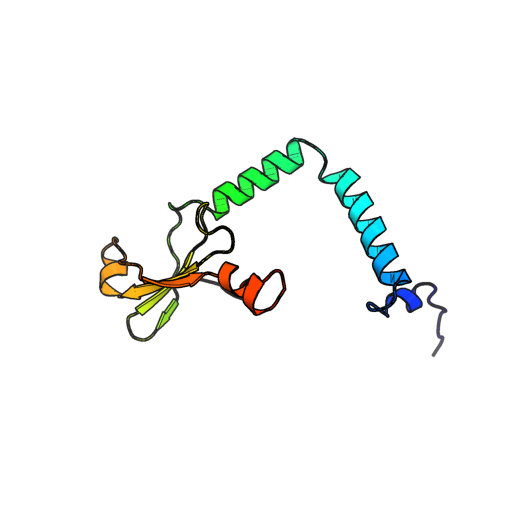0 86.19 115 LEU A CA 1
ATOM 941 C C . LEU A 1 115 ? 1.792 -4.618 0.570 1.00 86.19 115 LEU A C 1
ATOM 943 O O . LEU A 1 115 ? 1.972 -3.455 0.216 1.00 86.19 115 LEU A O 1
ATOM 947 N N . GLY A 1 116 ? 2.168 -5.055 1.773 1.00 82.12 116 GLY A N 1
ATOM 948 C CA . GLY A 1 116 ? 2.889 -4.230 2.744 1.00 82.12 116 GLY A CA 1
ATOM 949 C C . GLY A 1 116 ? 4.388 -4.098 2.444 1.00 82.12 116 GLY A C 1
ATOM 950 O O . GLY A 1 116 ? 5.010 -4.998 1.885 1.00 82.12 116 GLY A O 1
ATOM 951 N N . GLY A 1 117 ? 4.995 -2.982 2.867 1.00 68.56 117 GLY A N 1
ATOM 952 C CA . GLY A 1 117 ? 6.458 -2.818 2.884 1.00 68.56 117 GLY A CA 1
ATOM 953 C C . GLY A 1 117 ? 7.117 -2.534 1.531 1.00 68.56 117 GLY A C 1
ATOM 954 O O . GLY A 1 117 ? 8.341 -2.609 1.420 1.00 68.56 117 GLY A O 1
ATOM 955 N N . VAL A 1 118 ? 6.341 -2.185 0.504 1.00 65.31 118 VAL A N 1
ATOM 956 C CA . VAL A 1 118 ? 6.886 -1.817 -0.804 1.00 65.31 118 VAL A CA 1
ATOM 957 C C . VAL A 1 118 ? 7.309 -0.351 -0.800 1.00 65.31 118 VAL A C 1
ATOM 959 O O . VAL A 1 118 ? 6.558 0.540 -1.173 1.00 65.31 118 VAL A O 1
ATOM 962 N N . ALA A 1 119 ? 8.524 -0.100 -0.319 1.00 54.53 119 ALA A N 1
ATOM 963 C CA . ALA A 1 119 ? 9.185 1.195 -0.429 1.00 54.53 119 ALA A CA 1
ATOM 964 C C . ALA A 1 119 ? 10.143 1.164 -1.624 1.00 54.53 119 ALA A C 1
ATOM 966 O O . ALA A 1 119 ? 11.361 1.028 -1.476 1.00 54.53 119 ALA A O 1
ATOM 967 N N . HIS A 1 120 ? 9.580 1.176 -2.823 1.00 56.41 120 HIS A N 1
ATOM 968 C CA . HIS A 1 120 ? 10.296 1.592 -4.015 1.00 56.41 120 HIS A CA 1
ATOM 969 C C . HIS A 1 120 ? 9.297 2.206 -4.974 1.00 56.41 120 HIS A C 1
ATOM 971 O O . HIS A 1 120 ? 8.374 1.484 -5.403 1.00 56.41 120 HIS A O 1
#